Protein AF-A0A967CBX2-F1 (afdb_monomer_lite)

pLDDT: mean 74.3, std 17.48, range [40.16, 92.5]

Secondary structure (DSSP, 8-state):
-------------------S-TTHHHHHHHHHHTTTS-HHHHHHHHHHHH---HHHHHHHHHHHHHT-

Foldseek 3Di:
DDPDDDDDDDPDPDDDDDPPPLLCVLLVQLLVCLVPDDLQVSLVVSCVPSVDDSVVSSVSNVVSNVVD

Sequence (68 aa):
NLKGEFVLMLSGGASQKNAVSSQAEPSRLASLLGAHMSSKDIATTLSSMFGLNKNEAYQIALSCKEKG

Radius of gyration: 14.07 Å; chains: 1; bounding box: 33×28×37 Å

Structure (mmCIF, N/CA/C/O backbone):
data_AF-A0A967CBX2-F1
#
_entry.id   AF-A0A967CBX2-F1
#
loop_
_atom_site.group_PDB
_atom_site.id
_atom_site.type_symbol
_atom_site.label_atom_id
_atom_site.label_alt_id
_atom_site.label_comp_id
_atom_site.label_asym_id
_atom_site.label_entity_id
_atom_site.label_seq_id
_atom_site.pdbx_PDB_ins_code
_atom_site.Cartn_x
_atom_site.Cartn_y
_atom_site.Cartn_z
_atom_site.occupancy
_atom_site.B_iso_or_equiv
_atom_site.auth_seq_id
_atom_site.auth_comp_id
_atom_site.auth_asym_id
_atom_site.auth_atom_id
_atom_site.pdbx_PDB_model_num
ATOM 1 N N . ASN A 1 1 ? -14.835 8.291 -26.809 1.00 48.16 1 ASN A N 1
ATOM 2 C CA . ASN A 1 1 ? -14.146 8.570 -25.530 1.00 48.16 1 ASN A CA 1
ATOM 3 C C . ASN A 1 1 ? -14.943 7.999 -24.367 1.00 48.16 1 ASN A C 1
ATOM 5 O O . ASN A 1 1 ? -15.702 8.736 -23.752 1.00 48.16 1 ASN A O 1
ATOM 9 N N . LEU A 1 2 ? -14.817 6.699 -24.078 1.00 52.62 2 LEU A N 1
ATOM 10 C CA . LEU A 1 2 ? -15.356 6.150 -22.830 1.00 52.62 2 LEU A CA 1
ATOM 11 C C . LEU A 1 2 ? -14.333 6.404 -21.717 1.00 52.62 2 LEU A C 1
ATOM 13 O O . LEU A 1 2 ? -13.273 5.784 -21.698 1.00 52.62 2 LEU A O 1
ATOM 17 N N . LYS A 1 3 ? -14.642 7.336 -20.811 1.00 60.12 3 LYS A N 1
ATOM 18 C CA . LYS A 1 3 ? -14.007 7.393 -19.490 1.00 60.12 3 LYS A CA 1
ATOM 19 C C . LYS A 1 3 ? -14.662 6.294 -18.659 1.00 60.12 3 LYS A C 1
ATOM 21 O O . LYS A 1 3 ? -15.793 6.457 -18.221 1.00 60.12 3 LYS A O 1
ATOM 26 N N . GLY A 1 4 ? -14.003 5.145 -18.558 1.00 58.50 4 GLY A N 1
ATOM 27 C CA . GLY A 1 4 ? -14.478 4.049 -17.722 1.00 58.50 4 GLY A CA 1
ATOM 28 C C . GLY A 1 4 ? -14.249 4.384 -16.254 1.00 58.50 4 GLY A C 1
ATOM 29 O O . GLY A 1 4 ? -13.106 4.557 -15.842 1.00 58.50 4 GLY A O 1
ATOM 30 N N . GLU A 1 5 ? -15.322 4.470 -15.478 1.00 65.38 5 GLU A N 1
ATOM 31 C CA . GLU A 1 5 ? -15.261 4.410 -14.019 1.00 65.38 5 GLU A CA 1
ATOM 32 C C . GLU A 1 5 ? -15.557 2.971 -13.599 1.00 65.38 5 GLU A C 1
ATOM 34 O O . GLU A 1 5 ? -16.487 2.346 -14.113 1.00 65.38 5 GLU A O 1
ATOM 39 N N . PHE A 1 6 ? -14.746 2.424 -12.696 1.00 66.25 6 PHE A N 1
ATOM 40 C CA . PHE A 1 6 ? -14.947 1.083 -12.163 1.00 66.25 6 PHE A CA 1
ATOM 41 C C . PHE A 1 6 ? -15.177 1.151 -10.657 1.00 66.25 6 PHE A C 1
ATOM 43 O O . PHE A 1 6 ? -14.526 1.907 -9.939 1.00 66.25 6 PHE A O 1
ATOM 50 N N . VAL A 1 7 ? -16.116 0.335 -10.189 1.00 58.94 7 VAL A N 1
ATOM 51 C CA . VAL A 1 7 ? -16.475 0.209 -8.778 1.00 58.94 7 VAL A CA 1
ATOM 52 C C . VAL A 1 7 ? -16.078 -1.193 -8.334 1.00 58.94 7 VAL A C 1
ATOM 54 O O . VAL A 1 7 ? -16.620 -2.177 -8.835 1.00 58.94 7 VAL A O 1
ATOM 57 N N . LEU A 1 8 ? -15.121 -1.296 -7.409 1.00 57.34 8 LEU A N 1
ATOM 58 C CA . LEU A 1 8 ? -14.808 -2.555 -6.733 1.00 57.34 8 LEU A CA 1
ATOM 59 C C . LEU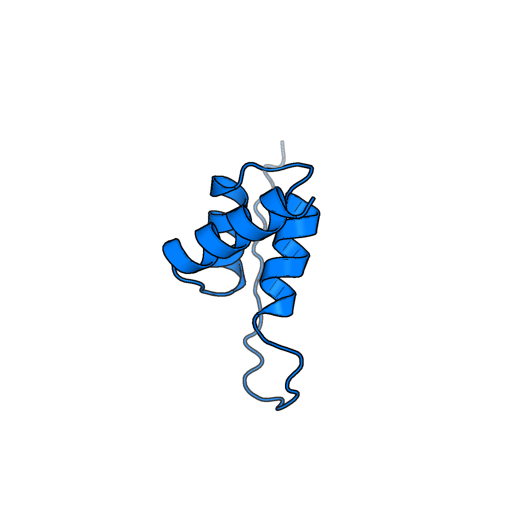 A 1 8 ? -15.665 -2.667 -5.473 1.00 57.34 8 LEU A C 1
ATOM 61 O O . LEU A 1 8 ? -15.494 -1.904 -4.525 1.00 57.34 8 LEU A O 1
ATOM 65 N N . MET A 1 9 ? -16.566 -3.644 -5.458 1.00 53.34 9 MET A N 1
ATOM 66 C CA . MET A 1 9 ? -17.366 -3.981 -4.286 1.00 53.34 9 MET A CA 1
ATOM 67 C C . MET A 1 9 ? -16.773 -5.236 -3.640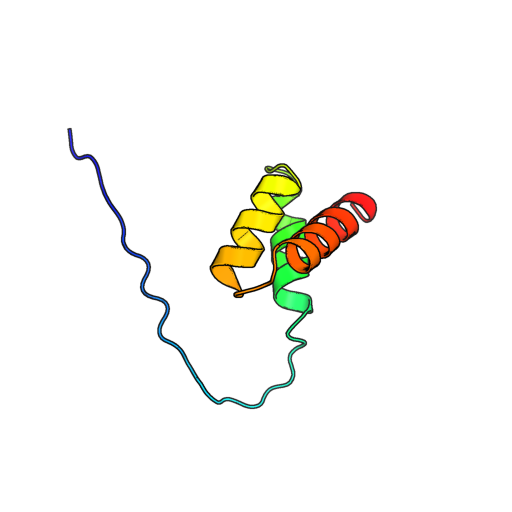 1.00 53.34 9 MET A C 1
ATOM 69 O O . MET A 1 9 ? -16.936 -6.344 -4.147 1.00 53.34 9 MET A O 1
ATOM 73 N N . LEU A 1 10 ? -16.041 -5.062 -2.538 1.00 66.12 10 LEU A N 1
ATOM 74 C CA . LEU A 1 10 ? -15.522 -6.173 -1.740 1.00 66.12 10 LEU A CA 1
ATOM 75 C C . LEU A 1 10 ? -16.621 -6.610 -0.765 1.00 66.12 10 LEU A C 1
ATOM 77 O O . LEU A 1 10 ? -16.935 -5.900 0.189 1.00 66.12 10 LEU A O 1
ATOM 81 N N . SER A 1 11 ? -17.250 -7.759 -1.021 1.00 50.56 11 SER A N 1
ATOM 82 C CA . SER A 1 11 ? -18.222 -8.341 -0.095 1.00 50.56 11 SER A CA 1
ATOM 83 C C . SER A 1 11 ? -17.520 -8.727 1.207 1.00 50.56 11 SER A C 1
ATOM 85 O O . SER A 1 11 ? -16.640 -9.590 1.206 1.00 50.56 11 SER A O 1
ATOM 87 N N . GLY A 1 12 ? -17.915 -8.095 2.313 1.00 50.97 12 GLY A N 1
ATOM 88 C CA . GLY A 1 12 ? -17.437 -8.410 3.655 1.00 50.97 12 GLY A CA 1
ATOM 89 C C . GLY A 1 12 ? -17.832 -9.825 4.071 1.00 50.97 12 GLY A C 1
ATOM 90 O O . GLY A 1 12 ? -18.903 -10.041 4.634 1.00 50.97 12 GLY A O 1
ATOM 91 N N . GLY A 1 13 ? -16.952 -10.790 3.808 1.00 49.00 13 GLY A N 1
ATOM 92 C CA . GLY A 1 13 ? -17.013 -12.125 4.386 1.00 49.00 13 GLY A CA 1
ATOM 93 C C . GLY A 1 13 ? -16.580 -12.076 5.847 1.00 49.00 13 GLY A C 1
ATOM 94 O O . GLY A 1 13 ? -15.439 -12.394 6.173 1.00 49.00 13 GLY A O 1
ATOM 95 N N . ALA A 1 14 ? -17.478 -11.666 6.741 1.00 53.44 14 ALA A N 1
ATOM 96 C CA . ALA A 1 14 ? -17.298 -11.953 8.153 1.00 53.44 14 ALA A CA 1
ATOM 97 C C . ALA A 1 14 ? -17.442 -13.468 8.367 1.00 53.44 14 ALA A C 1
ATOM 99 O O . ALA A 1 14 ? -18.455 -14.062 8.007 1.00 53.44 14 ALA A O 1
ATOM 100 N N . SER A 1 15 ? -16.442 -14.053 9.029 1.00 50.16 15 SER A N 1
ATOM 101 C CA . SER A 1 15 ? -16.443 -15.409 9.584 1.00 50.16 15 SER A CA 1
ATOM 102 C C . SER A 1 15 ? -16.109 -16.543 8.610 1.00 50.16 15 SER A C 1
ATOM 104 O O . SER A 1 15 ? -16.964 -17.331 8.228 1.00 50.16 15 SER A O 1
ATOM 106 N N . GLN A 1 16 ? -14.816 -16.746 8.354 1.00 44.19 16 GLN A N 1
ATOM 107 C CA . GLN A 1 16 ? -14.263 -18.085 8.553 1.00 44.19 16 GLN A CA 1
ATOM 108 C C . GLN A 1 16 ? -12.920 -17.990 9.270 1.00 44.19 16 GLN A C 1
ATOM 110 O O . GLN A 1 16 ? -11.940 -17.431 8.788 1.00 44.19 16 GLN A O 1
ATOM 115 N N . LYS A 1 17 ? -12.941 -18.537 10.483 1.00 44.78 17 LYS A N 1
ATOM 116 C CA . LYS A 1 17 ? -11.809 -18.846 11.341 1.00 44.78 17 LYS A CA 1
ATOM 117 C C . LYS A 1 17 ? -10.835 -19.744 10.575 1.00 44.78 17 LYS A C 1
ATOM 119 O O . LYS A 1 17 ? -10.930 -20.962 10.647 1.00 44.78 17 LYS A O 1
ATOM 124 N N . ASN A 1 18 ? -9.900 -19.153 9.852 1.00 41.94 18 ASN A N 1
ATOM 125 C CA . ASN A 1 18 ? -8.661 -19.827 9.519 1.00 41.94 18 ASN A CA 1
ATOM 126 C C . ASN A 1 18 ? -7.540 -18.814 9.691 1.00 41.94 18 ASN A C 1
ATOM 128 O O . ASN A 1 18 ? -7.481 -17.799 9.001 1.00 41.94 18 ASN A O 1
ATOM 132 N N . ALA A 1 19 ? -6.713 -19.062 10.696 1.00 40.16 19 ALA A N 1
ATOM 133 C CA . ALA A 1 19 ? -5.588 -18.242 11.094 1.00 40.16 19 ALA A CA 1
ATOM 134 C C . ALA A 1 19 ? -4.455 -18.341 10.059 1.00 40.16 19 ALA A C 1
ATOM 136 O O . ALA A 1 19 ? -3.343 -18.750 10.377 1.00 40.16 19 ALA A O 1
ATOM 137 N N . VAL A 1 20 ? -4.717 -17.947 8.814 1.00 45.72 20 VAL A N 1
ATOM 138 C CA . VAL A 1 20 ? -3.665 -17.609 7.858 1.00 45.72 20 VAL A CA 1
ATOM 139 C C . VAL A 1 20 ? -3.339 -16.145 8.114 1.00 45.72 20 VAL A C 1
ATOM 141 O O . VAL A 1 20 ? -3.903 -15.245 7.508 1.00 45.72 20 VAL A O 1
ATOM 144 N N . SER A 1 21 ? -2.527 -15.936 9.154 1.00 45.88 21 SER A N 1
ATOM 145 C CA . SER A 1 21 ? -1.783 -14.714 9.482 1.00 45.88 21 SER A CA 1
ATOM 146 C C . SER A 1 21 ? -2.271 -13.445 8.766 1.00 45.88 21 SER A C 1
ATOM 148 O O . SER A 1 21 ? -1.770 -13.100 7.700 1.00 45.88 21 SER A O 1
ATOM 150 N N . SER A 1 22 ? -3.188 -12.704 9.393 1.00 53.84 22 SER A N 1
ATOM 151 C CA . SER A 1 22 ? -3.724 -11.414 8.914 1.00 53.84 22 SER A CA 1
ATOM 152 C C . SER A 1 22 ? -2.654 -10.354 8.567 1.00 53.84 22 SER A C 1
ATOM 154 O O . SER A 1 22 ? -2.969 -9.336 7.963 1.00 53.84 22 SER A O 1
ATOM 156 N N . GLN A 1 23 ? -1.395 -10.578 8.955 1.00 54.44 23 GLN A N 1
ATOM 157 C CA . GLN A 1 23 ? -0.221 -9.744 8.667 1.00 54.44 23 GLN A CA 1
ATOM 158 C C . GLN A 1 23 ? 0.591 -10.216 7.437 1.00 54.44 23 GLN A C 1
ATOM 160 O O . GLN A 1 23 ? 1.380 -9.446 6.886 1.00 54.44 23 GLN A O 1
ATOM 165 N N . ALA A 1 24 ? 0.408 -11.459 6.976 1.00 61.81 24 ALA A N 1
ATOM 166 C CA . ALA A 1 24 ? 1.125 -12.004 5.818 1.00 61.81 24 ALA A CA 1
ATOM 167 C C . ALA A 1 24 ? 0.565 -11.492 4.484 1.00 61.81 24 ALA A C 1
ATOM 169 O O . ALA A 1 24 ? 1.321 -11.301 3.540 1.00 61.81 24 ALA A O 1
ATOM 170 N N . GLU A 1 25 ? -0.737 -11.207 4.412 1.00 81.25 25 GLU A N 1
ATOM 171 C CA . GLU A 1 25 ? -1.366 -10.682 3.193 1.00 81.25 25 GLU A CA 1
ATOM 172 C C . GLU A 1 25 ? -0.941 -9.231 2.878 1.00 81.25 25 GLU A C 1
ATOM 174 O O . GLU A 1 25 ? -0.517 -8.972 1.747 1.00 81.25 25 GLU A O 1
ATOM 179 N N . PRO A 1 26 ? -0.920 -8.289 3.850 1.00 84.31 26 PRO A N 1
ATOM 180 C CA . PRO A 1 26 ? -0.407 -6.940 3.610 1.00 84.31 26 PRO A CA 1
ATOM 181 C C . PRO A 1 26 ? 1.076 -6.908 3.233 1.00 84.31 26 PRO A C 1
ATOM 183 O O . PRO A 1 26 ? 1.469 -6.176 2.328 1.00 84.31 26 PRO A O 1
ATOM 186 N N . SER A 1 27 ? 1.910 -7.707 3.902 1.00 86.25 27 SER A N 1
ATOM 187 C CA . SER A 1 27 ? 3.349 -7.758 3.615 1.00 86.25 27 SER A 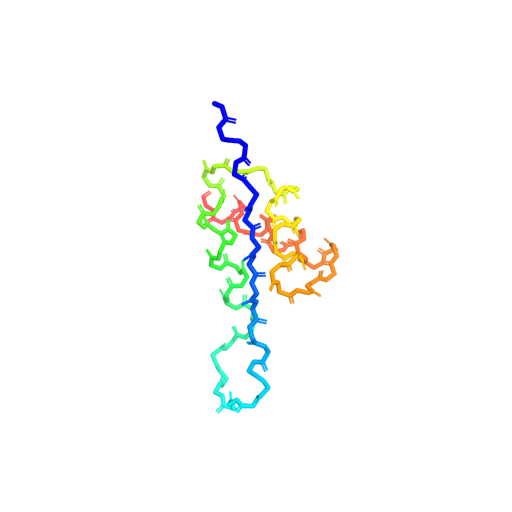CA 1
ATOM 188 C C . SER A 1 27 ? 3.644 -8.401 2.260 1.00 86.25 27 SER A C 1
ATOM 190 O O . SER A 1 27 ? 4.470 -7.888 1.506 1.00 86.25 27 SER A O 1
ATOM 192 N N . ARG A 1 28 ? 2.914 -9.458 1.883 1.00 86.50 28 ARG A N 1
ATOM 193 C CA . ARG A 1 28 ? 3.020 -10.070 0.552 1.00 86.50 28 ARG A CA 1
ATOM 194 C C . ARG A 1 28 ? 2.636 -9.096 -0.557 1.00 86.50 28 ARG A C 1
ATOM 196 O O . ARG A 1 28 ? 3.354 -9.000 -1.553 1.00 86.50 28 ARG A O 1
ATOM 203 N N . LEU A 1 29 ? 1.541 -8.354 -0.381 1.00 87.56 29 LEU A N 1
ATOM 204 C CA . LEU A 1 29 ? 1.145 -7.328 -1.342 1.00 87.56 29 LEU A CA 1
ATOM 205 C C . LEU A 1 29 ? 2.189 -6.204 -1.413 1.00 87.56 29 LEU A C 1
ATOM 207 O O . LEU A 1 29 ? 2.567 -5.791 -2.506 1.00 87.56 29 LEU A O 1
ATOM 211 N N . ALA A 1 30 ? 2.713 -5.753 -0.272 1.00 90.19 30 ALA A N 1
ATOM 212 C CA . ALA A 1 30 ? 3.754 -4.730 -0.222 1.00 90.19 30 ALA A CA 1
ATOM 213 C C . ALA A 1 30 ? 5.033 -5.140 -0.964 1.00 90.19 30 ALA A C 1
ATOM 215 O O . ALA A 1 30 ? 5.583 -4.334 -1.711 1.00 90.19 30 ALA A O 1
ATOM 216 N N . SER A 1 31 ? 5.483 -6.387 -0.809 1.00 88.19 31 SER A N 1
ATOM 217 C CA . SER A 1 31 ? 6.652 -6.908 -1.526 1.00 88.19 31 SER A CA 1
ATOM 218 C C . SER A 1 31 ? 6.433 -6.975 -3.041 1.00 88.19 31 SER A C 1
ATOM 220 O O . SER A 1 31 ? 7.344 -6.647 -3.795 1.00 88.19 31 SER A O 1
ATOM 222 N N . LEU A 1 32 ? 5.229 -7.332 -3.502 1.00 88.38 32 LEU A N 1
ATOM 223 C CA . LEU A 1 32 ? 4.890 -7.325 -4.932 1.00 88.38 32 LEU A CA 1
ATOM 224 C C . LEU A 1 32 ? 4.854 -5.905 -5.514 1.00 88.38 32 LEU A C 1
ATOM 226 O O . LEU A 1 32 ? 5.335 -5.670 -6.620 1.00 88.38 32 LEU A O 1
ATOM 230 N N . LEU A 1 33 ? 4.299 -4.950 -4.765 1.00 87.88 33 LEU A N 1
ATOM 231 C CA . LEU A 1 33 ? 4.204 -3.552 -5.191 1.00 87.88 33 LEU A CA 1
ATOM 232 C C . LEU A 1 33 ? 5.537 -2.799 -5.058 1.00 87.88 33 LEU A C 1
ATOM 234 O O . LEU A 1 33 ? 5.738 -1.796 -5.742 1.00 87.88 33 LEU A O 1
ATOM 238 N N . GLY A 1 34 ? 6.458 -3.285 -4.221 1.00 87.50 34 GLY A N 1
ATOM 239 C CA . GLY A 1 34 ? 7.760 -2.668 -3.944 1.00 87.50 34 GLY A CA 1
ATOM 240 C C . GLY A 1 34 ? 8.616 -2.408 -5.184 1.00 87.50 34 GLY A C 1
ATOM 241 O O . GLY A 1 34 ? 9.329 -1.408 -5.232 1.00 87.50 34 GLY A O 1
ATOM 242 N N . ALA A 1 35 ? 8.497 -3.253 -6.211 1.00 84.06 35 ALA A N 1
ATOM 243 C CA . ALA A 1 35 ? 9.217 -3.096 -7.476 1.00 84.06 35 ALA A CA 1
ATOM 244 C C . ALA A 1 35 ? 8.667 -1.970 -8.375 1.00 84.06 35 ALA A C 1
ATOM 246 O O . ALA A 1 35 ? 9.337 -1.551 -9.319 1.00 84.06 35 ALA A O 1
ATOM 247 N N . HIS A 1 36 ? 7.452 -1.482 -8.107 1.00 84.31 36 HIS A N 1
ATOM 248 C CA . HIS A 1 36 ? 6.722 -0.587 -9.010 1.00 84.31 36 HIS A CA 1
ATOM 249 C C . HIS A 1 36 ? 6.174 0.678 -8.337 1.00 84.31 36 HIS A C 1
ATOM 251 O O . HIS A 1 36 ? 5.734 1.590 -9.035 1.00 84.31 36 HIS A O 1
ATOM 257 N N . MET A 1 37 ? 6.185 0.756 -7.004 1.00 88.44 37 MET A N 1
ATOM 258 C CA . MET A 1 37 ? 5.547 1.833 -6.246 1.00 88.44 37 MET A CA 1
ATOM 259 C C . MET A 1 37 ? 6.434 2.363 -5.116 1.00 88.44 37 MET A C 1
ATOM 261 O O . MET A 1 37 ? 7.278 1.660 -4.559 1.00 88.44 37 MET A O 1
ATOM 265 N N . SER A 1 38 ? 6.212 3.623 -4.731 1.00 89.31 38 SER A N 1
ATOM 266 C CA . SER A 1 38 ? 6.819 4.199 -3.528 1.00 89.31 38 SER A CA 1
ATOM 267 C C . SER A 1 38 ? 6.188 3.609 -2.265 1.00 89.31 38 SER A C 1
ATOM 269 O O . SER A 1 38 ? 4.996 3.307 -2.241 1.00 89.31 38 SER A O 1
ATOM 271 N N . SER A 1 39 ? 6.942 3.540 -1.164 1.00 89.62 39 SER A N 1
ATOM 272 C CA . SER A 1 39 ? 6.438 3.089 0.143 1.00 89.62 39 SER A CA 1
ATOM 273 C C . SER A 1 39 ? 5.198 3.869 0.605 1.00 89.62 39 SER A C 1
ATOM 275 O O . SER A 1 39 ? 4.347 3.318 1.296 1.00 89.62 39 SER A O 1
ATOM 277 N N . LYS A 1 40 ? 5.047 5.133 0.183 1.00 90.75 40 LYS A N 1
ATOM 278 C CA . LYS A 1 40 ? 3.860 5.957 0.466 1.00 90.75 40 LYS A CA 1
ATOM 279 C C . LYS A 1 40 ? 2.610 5.480 -0.289 1.00 90.75 40 LYS A C 1
ATOM 281 O O . LYS A 1 40 ? 1.517 5.458 0.280 1.00 90.75 40 LYS A O 1
ATOM 286 N N . ASP A 1 41 ? 2.771 5.080 -1.546 1.00 90.50 41 ASP A N 1
ATOM 287 C CA . ASP A 1 41 ? 1.670 4.595 -2.385 1.00 90.50 41 ASP A CA 1
ATOM 288 C C . ASP A 1 41 ? 1.272 3.172 -1.983 1.00 90.50 41 ASP A C 1
ATOM 290 O O . ASP A 1 41 ? 0.084 2.851 -1.900 1.00 90.50 41 ASP A O 1
ATOM 294 N N . ILE A 1 42 ? 2.260 2.352 -1.608 1.00 91.62 42 ILE A N 1
ATOM 295 C CA . ILE A 1 42 ? 2.039 1.032 -1.009 1.00 91.62 42 ILE A CA 1
ATOM 296 C C . ILE A 1 42 ? 1.256 1.185 0.296 1.00 91.62 42 ILE A C 1
ATOM 298 O O . ILE A 1 42 ? 0.212 0.561 0.449 1.00 91.62 42 ILE A O 1
ATOM 302 N N . ALA A 1 43 ? 1.678 2.070 1.203 1.00 92.00 43 ALA A N 1
ATOM 303 C CA . ALA A 1 43 ? 0.964 2.317 2.456 1.00 92.00 43 ALA A CA 1
ATOM 304 C C . ALA A 1 43 ? -0.486 2.778 2.231 1.00 92.00 43 ALA A C 1
ATOM 306 O O . ALA A 1 43 ? -1.395 2.350 2.941 1.00 92.00 43 ALA A O 1
ATOM 307 N N . THR A 1 44 ? -0.722 3.616 1.220 1.00 92.25 44 THR A N 1
ATOM 308 C CA . THR A 1 44 ? -2.074 4.067 0.856 1.00 92.25 44 THR A CA 1
ATOM 309 C C . THR A 1 44 ? -2.928 2.901 0.354 1.00 92.25 44 THR A C 1
ATOM 311 O O . THR A 1 44 ? -4.067 2.738 0.789 1.00 92.25 44 THR A O 1
ATOM 314 N N . THR A 1 45 ? -2.357 2.046 -0.496 1.00 89.75 45 THR A N 1
ATOM 315 C CA . THR A 1 45 ? -3.016 0.846 -1.034 1.00 89.75 45 THR A CA 1
ATOM 316 C C . THR A 1 45 ? -3.348 -0.147 0.078 1.00 89.75 45 THR A C 1
ATOM 318 O O . THR A 1 45 ? -4.481 -0.609 0.182 1.00 89.75 45 THR A O 1
ATOM 321 N N . LEU A 1 46 ? -2.394 -0.415 0.972 1.00 89.88 46 LEU A N 1
ATOM 322 C CA . LEU A 1 46 ? -2.577 -1.297 2.121 1.00 89.88 46 LEU A CA 1
ATOM 323 C C . LEU A 1 46 ? -3.636 -0.771 3.095 1.00 89.88 46 LEU A C 1
ATOM 325 O O . LEU A 1 46 ? -4.492 -1.530 3.546 1.00 89.88 46 LEU A O 1
ATOM 329 N N . SER A 1 47 ? -3.606 0.529 3.392 1.00 89.75 47 SER A N 1
ATOM 330 C CA . SER A 1 47 ? -4.607 1.175 4.244 1.00 89.75 47 SER A CA 1
ATOM 331 C C . SER A 1 47 ? -6.006 1.067 3.633 1.00 89.75 47 SER A C 1
ATOM 333 O O . SER A 1 47 ? -6.954 0.716 4.331 1.00 89.75 47 SER A O 1
ATOM 335 N N . SER A 1 48 ? -6.126 1.270 2.318 1.00 87.56 48 SER A N 1
ATOM 336 C CA . SER A 1 48 ? -7.403 1.178 1.609 1.00 87.56 48 SER A CA 1
ATOM 337 C C . SER A 1 48 ? -7.933 -0.253 1.477 1.00 87.56 48 SER A C 1
ATOM 339 O O . SER A 1 48 ? -9.143 -0.445 1.543 1.00 87.56 48 SER A O 1
ATOM 341 N N . MET A 1 49 ? -7.069 -1.247 1.251 1.00 86.56 49 MET A N 1
ATOM 342 C CA . MET A 1 49 ? -7.489 -2.634 0.999 1.00 86.56 49 MET A CA 1
ATOM 343 C C . MET A 1 49 ? -7.727 -3.430 2.281 1.00 86.56 49 MET A C 1
ATOM 345 O O . MET A 1 49 ? -8.625 -4.266 2.324 1.00 86.56 49 MET A O 1
ATOM 349 N N . PHE A 1 50 ? -6.931 -3.176 3.319 1.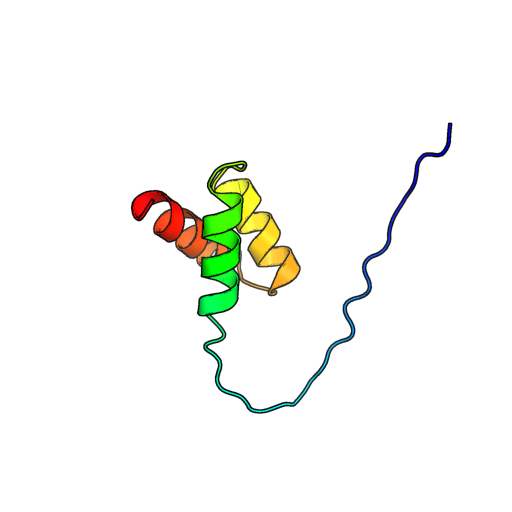00 84.75 50 PHE A N 1
ATOM 350 C CA . PHE A 1 50 ? -6.957 -3.950 4.563 1.00 84.75 50 PHE A CA 1
ATOM 351 C C . PHE A 1 50 ? -7.501 -3.155 5.756 1.00 84.75 50 PHE A C 1
ATOM 353 O O . PHE A 1 50 ? -7.536 -3.675 6.867 1.00 84.75 50 PHE A O 1
ATOM 360 N N . GLY A 1 51 ? -7.896 -1.892 5.557 1.00 85.25 51 GLY A N 1
ATOM 361 C CA . GLY A 1 51 ? -8.354 -1.019 6.642 1.00 85.25 51 GLY A CA 1
ATOM 362 C C . GLY A 1 51 ? -7.257 -0.672 7.653 1.00 85.25 51 GLY A C 1
ATOM 363 O O . GLY A 1 51 ? -7.562 -0.264 8.771 1.00 85.25 51 GLY A O 1
ATOM 364 N N . LEU A 1 52 ? -5.983 -0.856 7.283 1.00 85.62 52 LEU A N 1
ATOM 365 C CA . LEU A 1 52 ? -4.844 -0.584 8.156 1.00 85.62 52 LEU A CA 1
ATOM 366 C C . LEU A 1 52 ? -4.741 0.909 8.445 1.00 85.62 52 LEU A C 1
ATOM 368 O O . LEU A 1 52 ? -4.981 1.749 7.568 1.00 85.62 52 LEU A O 1
ATOM 372 N N . ASN A 1 53 ? -4.308 1.252 9.656 1.00 89.12 53 ASN A N 1
ATOM 373 C CA . ASN A 1 53 ? -3.983 2.639 9.935 1.00 89.12 53 ASN A CA 1
ATOM 374 C C . ASN A 1 53 ? -2.739 3.060 9.122 1.00 89.12 53 ASN A C 1
ATOM 376 O O . ASN A 1 53 ? -1.903 2.238 8.740 1.00 89.12 53 ASN A O 1
ATOM 380 N N . LYS A 1 54 ? -2.610 4.361 8.835 1.00 84.12 54 LYS A N 1
ATOM 381 C CA . LYS A 1 54 ? -1.538 4.876 7.963 1.00 84.12 54 LYS A CA 1
ATOM 382 C C . LYS A 1 54 ? -0.134 4.529 8.461 1.00 84.12 54 LYS A C 1
ATOM 384 O O . LYS A 1 54 ? 0.754 4.331 7.642 1.00 84.12 54 LYS A O 1
ATOM 389 N N . ASN A 1 55 ? 0.067 4.479 9.776 1.00 88.94 55 ASN A N 1
ATOM 390 C CA . ASN A 1 55 ? 1.370 4.189 10.363 1.00 88.94 55 ASN A CA 1
ATOM 391 C C . ASN A 1 55 ? 1.717 2.701 10.207 1.00 88.94 55 ASN A C 1
ATOM 393 O O . ASN A 1 55 ? 2.784 2.375 9.702 1.00 88.94 55 ASN A O 1
ATOM 397 N N . GLU A 1 56 ? 0.785 1.803 10.529 1.00 88.00 56 GLU A N 1
ATOM 398 C CA . GLU A 1 56 ? 0.934 0.353 10.342 1.00 88.00 56 GLU A CA 1
ATOM 399 C C . GLU A 1 56 ? 1.209 -0.000 8.880 1.00 88.00 56 GLU A C 1
ATOM 401 O O . GLU A 1 56 ? 2.169 -0.705 8.575 1.00 88.00 56 GLU A O 1
ATOM 406 N N . ALA A 1 57 ? 0.417 0.549 7.958 1.00 89.94 57 ALA A N 1
ATOM 407 C CA . ALA A 1 57 ? 0.597 0.329 6.529 1.00 89.94 57 ALA A CA 1
ATOM 408 C C . ALA A 1 57 ? 1.964 0.830 6.027 1.00 89.94 57 ALA A C 1
ATOM 410 O O . ALA A 1 57 ? 2.597 0.189 5.186 1.00 89.94 57 ALA A O 1
ATOM 411 N N . TYR A 1 58 ? 2.438 1.959 6.559 1.00 92.50 58 TYR A N 1
ATOM 412 C CA . TYR A 1 58 ? 3.736 2.523 6.202 1.00 92.50 58 TYR A CA 1
ATOM 413 C C . TYR A 1 58 ? 4.905 1.702 6.750 1.00 92.50 58 TYR A C 1
ATOM 415 O O . TYR A 1 58 ? 5.864 1.465 6.019 1.00 92.50 58 TYR A O 1
ATOM 423 N N . GLN A 1 59 ? 4.810 1.199 7.982 1.00 91.69 59 GLN A N 1
ATOM 424 C CA . GLN A 1 59 ? 5.824 0.306 8.553 1.00 91.69 59 GLN A CA 1
ATOM 425 C C . GLN A 1 59 ? 5.934 -1.005 7.770 1.00 91.69 59 GLN A C 1
ATOM 427 O O . GLN A 1 59 ? 7.039 -1.460 7.482 1.00 91.69 59 GLN A O 1
ATOM 432 N N . ILE A 1 60 ? 4.805 -1.576 7.342 1.00 89.81 60 ILE A N 1
ATOM 433 C CA . ILE A 1 60 ? 4.803 -2.768 6.484 1.00 89.81 60 ILE A CA 1
ATOM 434 C C . ILE A 1 60 ? 5.489 -2.453 5.148 1.00 89.81 60 ILE A C 1
ATOM 436 O O . ILE A 1 60 ? 6.404 -3.171 4.746 1.00 89.81 60 ILE A O 1
ATOM 440 N N . ALA A 1 61 ? 5.125 -1.340 4.506 1.00 90.25 61 ALA A N 1
ATOM 441 C CA . ALA A 1 61 ? 5.720 -0.914 3.241 1.00 90.25 61 ALA A CA 1
ATOM 442 C C . ALA A 1 61 ? 7.235 -0.647 3.331 1.00 90.25 61 ALA A C 1
ATOM 444 O O . ALA A 1 61 ? 7.966 -0.962 2.391 1.00 90.25 61 ALA A O 1
ATOM 445 N N . LEU A 1 62 ? 7.714 -0.074 4.439 1.00 90.38 62 LEU A N 1
ATOM 446 C CA . LEU A 1 62 ? 9.144 0.116 4.699 1.00 90.38 62 LEU A CA 1
ATOM 447 C C . LEU A 1 62 ? 9.850 -1.225 4.898 1.00 90.38 62 LEU A C 1
ATOM 449 O O . LEU A 1 62 ? 10.805 -1.528 4.185 1.00 90.38 62 LEU A O 1
ATOM 453 N N . SER A 1 63 ? 9.317 -2.063 5.789 1.00 86.62 63 SER A N 1
ATOM 454 C CA . SER A 1 63 ? 9.922 -3.351 6.141 1.00 86.62 63 SER A CA 1
ATOM 455 C C . SER A 1 63 ? 10.066 -4.302 4.947 1.00 86.62 63 SER A C 1
ATOM 457 O O . SER A 1 63 ? 11.007 -5.092 4.895 1.00 86.62 63 SER A O 1
ATOM 459 N N . CYS A 1 64 ? 9.161 -4.221 3.967 1.00 82.19 64 CYS A N 1
ATOM 460 C CA . CYS A 1 64 ? 9.224 -5.015 2.740 1.00 82.19 64 CYS A CA 1
ATOM 461 C C . CYS A 1 64 ? 10.267 -4.501 1.747 1.00 82.19 64 CYS A C 1
ATOM 463 O O . CYS A 1 64 ? 10.784 -5.285 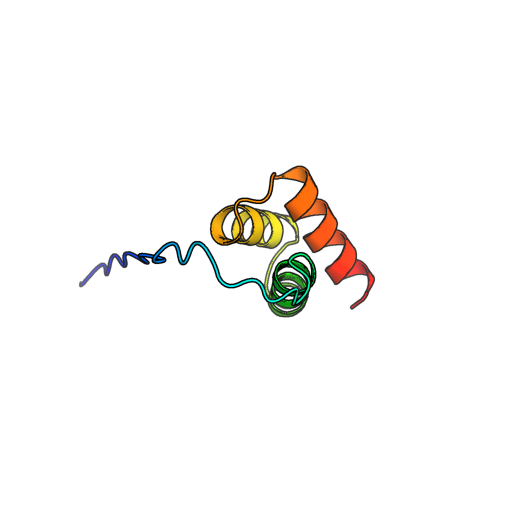0.958 1.00 82.19 64 CYS A O 1
ATOM 465 N N . LYS A 1 65 ? 10.579 -3.204 1.782 1.00 74.75 65 LYS A N 1
ATOM 466 C CA . LYS A 1 65 ? 11.553 -2.578 0.888 1.00 74.75 65 LYS A CA 1
ATOM 467 C C . LYS A 1 65 ? 12.986 -2.708 1.411 1.00 74.75 65 LYS A C 1
ATOM 469 O O . LYS A 1 65 ? 13.913 -2.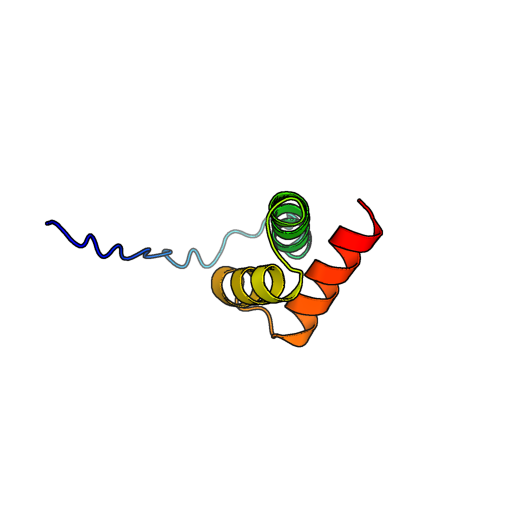752 0.620 1.00 74.75 65 LYS A O 1
ATOM 474 N N . GLU A 1 66 ? 13.162 -2.799 2.727 1.00 69.06 66 GLU A N 1
ATOM 475 C CA . GLU A 1 66 ? 14.464 -3.063 3.360 1.00 69.06 66 GLU A CA 1
ATOM 476 C C . GLU A 1 66 ? 14.892 -4.537 3.274 1.00 69.06 66 GLU A C 1
ATOM 478 O O . GLU A 1 66 ? 16.066 -4.852 3.449 1.00 69.06 66 GLU A O 1
ATOM 483 N N . LYS A 1 67 ? 13.944 -5.447 3.018 1.00 59.03 67 LYS A N 1
ATOM 484 C CA . LYS A 1 67 ? 14.183 -6.896 2.893 1.00 59.03 67 LYS A CA 1
ATOM 485 C C . LYS A 1 67 ? 14.289 -7.389 1.440 1.00 59.03 67 LYS A C 1
ATOM 487 O O . LYS A 1 67 ? 14.383 -8.601 1.246 1.00 59.03 67 LYS A O 1
ATOM 492 N N . GLY A 1 68 ? 14.214 -6.490 0.457 1.00 52.19 68 GLY A N 1
ATOM 493 C CA . GLY A 1 68 ? 14.247 -6.786 -0.981 1.00 52.19 68 GLY A CA 1
ATOM 494 C C . GLY A 1 68 ? 15.555 -6.382 -1.639 1.00 52.19 68 GLY A C 1
ATOM 495 O O . GLY A 1 68 ? 16.100 -5.329 -1.246 1.00 52.19 68 GLY A O 1
#